Protein AF-A0A7C5X9U1-F1 (afdb_monomer_lite)

Secondary structure (DSSP, 8-state):
---EEEEEESSSTTHHHHHHHHHHSSS--SEEEEEE--SSHHHHHHHHHHHHHTT-EE-

Sequence (59 aa):
MKVSVIIAATSHENLEEVIRRLKNQTKKPCEIIVVDNSQNEKESEKIEKVVKNLGVRYL

pLDDT: mean 95.45, std 3.96, range [74.69, 98.31]

Structure (mmCIF, N/CA/C/O backbone):
data_AF-A0A7C5X9U1-F1
#
_entry.id   AF-A0A7C5X9U1-F1
#
loop_
_atom_site.group_PDB
_atom_site.id
_atom_site.type_symbol
_atom_site.label_atom_id
_atom_site.label_alt_id
_atom_site.label_comp_id
_atom_site.label_asym_id
_atom_site.label_entity_id
_atom_site.label_seq_id
_atom_site.pdbx_PDB_ins_code
_atom_site.Cartn_x
_atom_site.Cartn_y
_atom_site.Cartn_z
_atom_site.occupancy
_atom_site.B_iso_or_equiv
_atom_site.auth_seq_id
_atom_site.auth_comp_id
_atom_site.auth_asym_id
_atom_site.auth_atom_id
_atom_site.pdbx_PDB_model_num
ATOM 1 N N . MET A 1 1 ? -18.136 -6.240 13.912 1.00 74.69 1 MET A N 1
ATOM 2 C CA . MET A 1 1 ? -17.612 -7.080 12.809 1.00 74.69 1 MET A CA 1
ATOM 3 C C . MET A 1 1 ? -16.270 -6.528 12.357 1.00 74.69 1 MET A C 1
ATOM 5 O O . MET A 1 1 ? -16.218 -5.353 11.996 1.00 74.69 1 MET A O 1
ATOM 9 N N . LYS A 1 2 ? -15.205 -7.333 12.435 1.00 86.06 2 LYS A N 1
ATOM 10 C CA . LYS A 1 2 ? -13.879 -6.982 11.903 1.00 86.06 2 LYS A CA 1
ATOM 11 C C . LYS A 1 2 ? -13.915 -7.089 10.376 1.00 86.06 2 LYS A C 1
ATOM 13 O O . LYS A 1 2 ? -14.601 -7.963 9.857 1.00 86.06 2 LYS A O 1
ATOM 18 N N . VAL A 1 3 ? -13.241 -6.176 9.681 1.00 90.62 3 VAL A N 1
ATOM 19 C CA . VAL A 1 3 ? -13.179 -6.145 8.212 1.00 90.62 3 V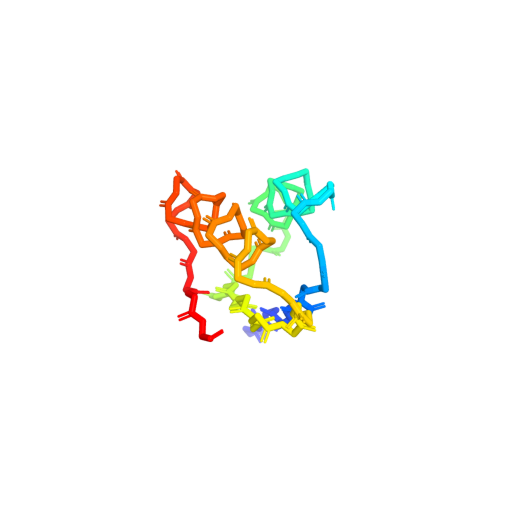AL A CA 1
ATOM 20 C C . VAL A 1 3 ? -11.715 -6.139 7.802 1.00 90.62 3 VAL A C 1
ATOM 22 O O . VAL A 1 3 ? -10.968 -5.284 8.274 1.00 90.62 3 VAL A O 1
ATOM 25 N N . SER A 1 4 ? -11.329 -7.075 6.945 1.00 94.12 4 SER A N 1
ATOM 26 C CA . SER A 1 4 ? -10.030 -7.091 6.271 1.00 94.12 4 SER A CA 1
ATOM 27 C C . SER A 1 4 ? -10.219 -6.573 4.851 1.00 94.12 4 SER A C 1
ATOM 29 O O . SER A 1 4 ? -11.231 -6.877 4.217 1.00 94.12 4 SER A O 1
ATOM 31 N N . VAL A 1 5 ? -9.278 -5.771 4.359 1.00 96.25 5 VAL A N 1
ATOM 32 C CA . VAL A 1 5 ? -9.327 -5.232 2.994 1.00 96.25 5 VAL A CA 1
ATOM 33 C C . VAL A 1 5 ? -8.179 -5.817 2.190 1.00 96.25 5 VAL A C 1
ATOM 35 O O . VAL A 1 5 ? -7.027 -5.687 2.594 1.00 96.25 5 VAL A O 1
ATOM 38 N N . ILE A 1 6 ? -8.504 -6.439 1.059 1.00 97.56 6 ILE A N 1
ATOM 39 C CA . ILE A 1 6 ? -7.533 -6.983 0.109 1.00 97.56 6 ILE A CA 1
ATOM 40 C C . ILE A 1 6 ? -7.553 -6.097 -1.134 1.00 97.56 6 ILE A C 1
ATOM 42 O O . ILE A 1 6 ? -8.616 -5.858 -1.706 1.00 97.56 6 ILE A O 1
ATOM 46 N N . ILE A 1 7 ? -6.386 -5.601 -1.536 1.00 97.44 7 ILE A N 1
ATOM 47 C CA . ILE A 1 7 ? -6.196 -4.774 -2.729 1.00 97.44 7 ILE A CA 1
ATOM 48 C C . ILE A 1 7 ? -5.303 -5.557 -3.686 1.00 97.44 7 ILE A C 1
ATOM 50 O O . ILE A 1 7 ? -4.132 -5.760 -3.390 1.00 97.44 7 ILE A O 1
ATOM 54 N N . ALA A 1 8 ? -5.842 -5.982 -4.826 1.00 97.31 8 ALA A N 1
ATOM 55 C CA . ALA A 1 8 ? -5.033 -6.522 -5.915 1.00 97.31 8 ALA A CA 1
ATOM 56 C C . ALA A 1 8 ? -4.491 -5.348 -6.743 1.00 97.31 8 ALA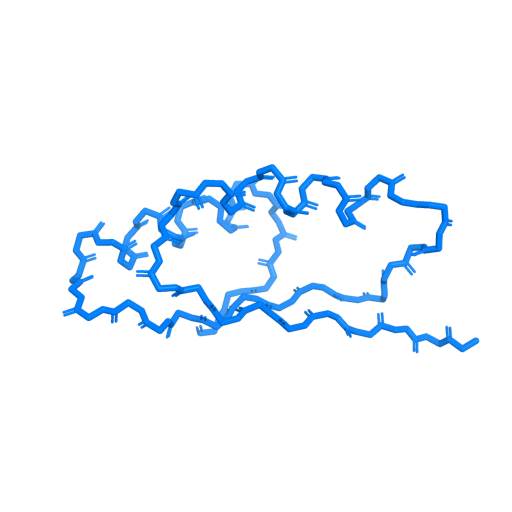 A C 1
ATOM 58 O O . ALA A 1 8 ? -5.241 -4.725 -7.498 1.00 97.31 8 ALA A O 1
ATOM 59 N N . ALA A 1 9 ? -3.219 -4.999 -6.553 1.00 97.12 9 ALA A N 1
ATOM 60 C CA . ALA A 1 9 ? -2.606 -3.833 -7.180 1.00 97.12 9 ALA A CA 1
ATOM 61 C C . ALA A 1 9 ? -1.886 -4.234 -8.470 1.00 97.12 9 ALA A C 1
ATOM 63 O O . ALA A 1 9 ? -0.925 -4.992 -8.439 1.00 97.12 9 ALA A O 1
ATOM 64 N N . THR A 1 10 ? -2.334 -3.711 -9.609 1.00 96.62 10 THR A N 1
ATOM 65 C CA . THR A 1 10 ? -1.653 -3.899 -10.903 1.00 96.62 10 THR A CA 1
ATOM 66 C C . THR A 1 10 ? -0.684 -2.761 -11.232 1.00 96.62 10 THR A C 1
ATOM 68 O O . THR A 1 10 ? 0.144 -2.908 -12.127 1.00 96.62 10 THR A O 1
ATOM 71 N N . SER A 1 11 ? -0.798 -1.626 -10.534 1.00 96.00 11 SER A N 1
ATOM 72 C CA . SER A 1 11 ? 0.100 -0.474 -10.633 1.00 96.00 11 SER A CA 1
ATOM 73 C C . SER A 1 11 ? 0.201 0.260 -9.293 1.00 96.00 11 SER A C 1
ATOM 75 O O . SER A 1 11 ? -0.654 0.123 -8.413 1.00 96.00 11 SER A O 1
ATOM 77 N N . HIS A 1 12 ? 1.255 1.059 -9.142 1.00 96.38 12 HIS A N 1
ATOM 78 C CA . HIS A 1 12 ? 1.451 1.930 -7.976 1.00 96.38 12 HIS A CA 1
ATOM 79 C C . HIS A 1 12 ? 0.553 3.180 -7.980 1.00 96.38 12 HIS A C 1
ATOM 81 O O . HIS A 1 12 ? 0.444 3.870 -6.962 1.00 96.38 12 HIS A O 1
ATOM 87 N N . GLU A 1 13 ? -0.069 3.497 -9.116 1.00 95.69 13 GLU A N 1
ATOM 88 C CA . GLU A 1 13 ? -0.880 4.701 -9.279 1.00 95.69 13 GLU A CA 1
ATOM 89 C C . GLU A 1 13 ? -2.077 4.677 -8.322 1.00 95.69 13 GLU A C 1
ATOM 91 O O . GLU A 1 13 ? -2.810 3.694 -8.230 1.00 95.69 13 GLU A O 1
ATOM 96 N N . ASN A 1 14 ? -2.279 5.769 -7.583 1.00 95.44 14 ASN A N 1
ATOM 97 C CA . ASN A 1 14 ? -3.358 5.953 -6.599 1.00 95.44 14 ASN A CA 1
ATOM 98 C C . ASN A 1 14 ? -3.361 4.979 -5.402 1.00 95.44 14 ASN A C 1
ATOM 100 O O . ASN A 1 14 ? -4.152 5.170 -4.475 1.00 95.44 14 ASN A O 1
ATOM 104 N N . LEU A 1 15 ? -2.471 3.979 -5.357 1.00 97.56 15 LEU A N 1
ATOM 105 C CA . LEU A 1 15 ? -2.411 2.990 -4.276 1.00 97.56 15 LEU A CA 1
ATOM 106 C C . LEU A 1 15 ? -2.220 3.657 -2.908 1.00 97.56 15 LEU A C 1
ATOM 108 O O . LEU A 1 15 ? -2.894 3.314 -1.936 1.00 97.56 15 LEU A O 1
ATOM 112 N N . GLU A 1 16 ? -1.345 4.660 -2.846 1.00 97.81 16 GLU A N 1
ATOM 113 C CA . GLU A 1 16 ? -1.113 5.438 -1.632 1.00 97.81 16 GLU A CA 1
ATOM 114 C C . GLU A 1 16 ? -2.385 6.149 -1.149 1.00 97.81 16 GLU A C 1
ATOM 116 O O . GLU A 1 16 ? -2.718 6.097 0.038 1.00 97.81 16 GLU A O 1
ATOM 121 N N . GLU A 1 17 ? -3.121 6.787 -2.058 1.00 97.81 17 GLU A N 1
ATOM 122 C CA . GLU A 1 17 ? -4.355 7.492 -1.725 1.00 97.81 17 GLU A CA 1
ATOM 123 C C . GLU A 1 17 ? -5.429 6.525 -1.214 1.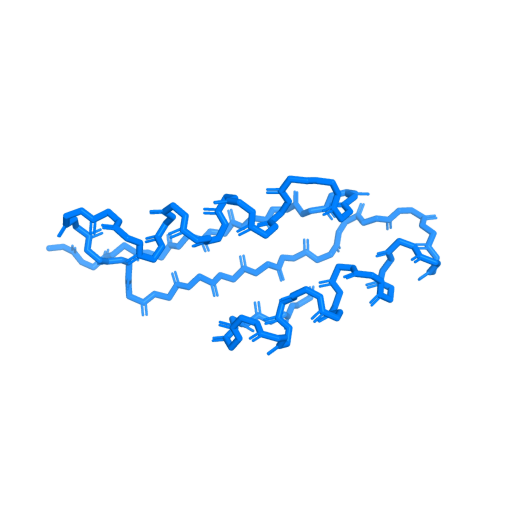00 97.81 17 GLU A C 1
ATOM 125 O O . GLU A 1 17 ? -6.062 6.790 -0.187 1.00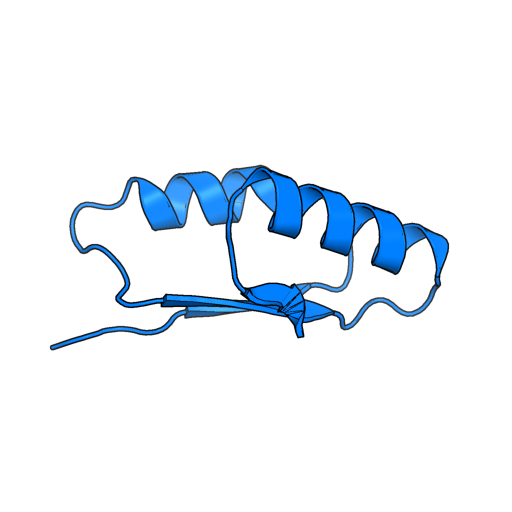 97.81 17 GLU A O 1
ATOM 130 N N . VAL A 1 18 ? -5.598 5.380 -1.882 1.00 97.12 18 VAL A N 1
ATOM 131 C CA . VAL A 1 18 ? -6.542 4.330 -1.475 1.00 97.12 18 VAL A CA 1
ATOM 132 C C . VAL A 1 18 ? -6.212 3.834 -0.069 1.00 97.12 18 VAL A C 1
ATOM 134 O O . VAL A 1 18 ? -7.085 3.827 0.802 1.00 97.12 18 VAL A O 1
ATOM 137 N N . ILE A 1 19 ? -4.948 3.491 0.197 1.00 97.25 19 ILE A N 1
ATOM 138 C CA . ILE A 1 19 ? -4.508 3.033 1.520 1.00 97.25 19 ILE A CA 1
ATOM 139 C C . ILE A 1 19 ? -4.745 4.119 2.579 1.00 97.25 19 ILE A C 1
ATOM 141 O O . ILE A 1 19 ? -5.273 3.823 3.654 1.00 97.25 19 ILE A O 1
ATOM 145 N N . ARG A 1 20 ? -4.409 5.384 2.293 1.00 96.56 20 ARG A N 1
ATOM 146 C CA . ARG A 1 20 ? -4.639 6.507 3.219 1.00 96.56 20 ARG A CA 1
ATOM 147 C C . ARG A 1 20 ? -6.127 6.685 3.533 1.00 96.56 20 ARG A C 1
ATOM 149 O O . ARG A 1 20 ? -6.488 6.837 4.700 1.00 96.56 20 ARG A O 1
ATOM 156 N N . ARG A 1 21 ? -7.007 6.603 2.531 1.00 96.12 21 ARG A N 1
ATOM 157 C CA . ARG A 1 21 ? -8.468 6.665 2.725 1.00 96.12 21 ARG A CA 1
ATOM 158 C C . ARG A 1 21 ? -8.977 5.506 3.581 1.00 96.12 21 ARG A C 1
ATOM 160 O O . ARG A 1 21 ? -9.722 5.734 4.534 1.00 96.12 21 ARG A O 1
ATOM 167 N N . LEU A 1 22 ? -8.518 4.284 3.312 1.00 95.62 22 LEU A N 1
ATOM 168 C CA . LEU A 1 22 ? -8.875 3.096 4.093 1.00 95.62 22 LEU A CA 1
ATOM 169 C C . LEU A 1 22 ? -8.383 3.167 5.539 1.00 95.62 22 LEU A C 1
ATOM 171 O O . LEU A 1 22 ? -9.059 2.673 6.440 1.00 95.62 22 LEU A O 1
ATOM 175 N N . LYS A 1 23 ? -7.237 3.800 5.791 1.00 94.00 23 LYS A N 1
ATOM 176 C CA . LYS A 1 23 ? -6.768 4.068 7.154 1.00 94.00 23 LYS A CA 1
ATOM 177 C C . LYS A 1 23 ? -7.590 5.146 7.852 1.00 94.00 23 LYS A C 1
ATOM 179 O O . LYS A 1 23 ? -7.803 5.058 9.061 1.00 94.00 23 LYS A O 1
ATOM 184 N N . ASN A 1 24 ? -8.089 6.135 7.115 1.00 94.00 24 ASN A N 1
ATOM 185 C CA . ASN A 1 24 ? -8.781 7.297 7.676 1.00 94.00 24 ASN A CA 1
ATOM 186 C C . ASN A 1 24 ? -10.296 7.133 7.835 1.00 94.00 24 ASN A C 1
ATOM 188 O O . ASN A 1 24 ? -10.891 7.888 8.597 1.00 94.00 24 ASN A O 1
ATOM 192 N N . GLN A 1 25 ? -10.912 6.120 7.230 1.00 91.06 25 GLN A N 1
ATOM 193 C CA . GLN A 1 25 ? -12.349 5.863 7.365 1.00 91.06 25 GLN A CA 1
ATOM 194 C C . GLN A 1 25 ? -12.811 5.698 8.830 1.00 91.06 25 GLN A C 1
ATOM 196 O O . GLN A 1 25 ? -12.034 5.309 9.708 1.00 91.06 25 GLN A O 1
ATOM 201 N N . THR A 1 26 ? -14.097 5.946 9.091 1.00 92.88 26 THR A N 1
ATOM 202 C CA . THR A 1 26 ? -14.704 5.837 10.430 1.00 92.88 26 THR A CA 1
ATOM 203 C C . THR A 1 26 ? -14.676 4.402 10.962 1.00 92.88 26 THR A C 1
ATOM 205 O O . THR A 1 26 ? -14.386 4.173 12.134 1.00 92.88 26 THR A O 1
ATOM 208 N N . LYS A 1 27 ? -14.919 3.411 10.095 1.00 90.06 27 LYS A N 1
ATOM 209 C CA . LYS A 1 27 ? -14.839 1.989 10.443 1.00 90.06 27 LYS A CA 1
ATOM 210 C C . LYS A 1 27 ? -13.453 1.442 10.121 1.00 90.06 27 LYS A C 1
ATOM 212 O O . LYS A 1 27 ? -13.199 1.019 8.998 1.00 90.06 27 LYS A O 1
ATOM 217 N N . LYS A 1 28 ? -12.553 1.449 11.104 1.00 88.44 28 LYS A N 1
ATOM 218 C CA . LYS A 1 28 ? -11.169 1.013 10.885 1.00 88.44 28 LYS A CA 1
ATOM 219 C C . LYS A 1 28 ? -11.109 -0.459 10.445 1.00 88.44 28 LYS A C 1
ATOM 221 O O . LYS A 1 28 ? -11.723 -1.307 11.102 1.00 88.44 28 LYS A O 1
ATOM 226 N N . PRO A 1 29 ? -10.393 -0.771 9.351 1.00 87.00 29 PRO A N 1
ATOM 227 C CA . PRO A 1 29 ? -10.144 -2.149 8.975 1.00 87.00 29 PRO A CA 1
ATOM 228 C C . PRO A 1 29 ? -9.225 -2.790 10.020 1.00 87.00 29 PRO A C 1
ATOM 230 O O . PRO A 1 29 ? -8.391 -2.119 10.627 1.00 87.00 29 PRO A O 1
ATOM 233 N N . CYS A 1 30 ? -9.398 -4.089 10.244 1.00 89.00 30 CYS A N 1
ATOM 234 C CA . CYS A 1 30 ? -8.515 -4.872 11.105 1.00 89.00 30 CYS A CA 1
ATOM 235 C C . CYS A 1 30 ? -7.130 -5.022 10.467 1.00 89.00 30 CYS A C 1
ATOM 237 O O . CYS A 1 30 ? -6.121 -4.980 11.161 1.00 89.00 30 CYS A O 1
ATOM 239 N N . GLU A 1 31 ? -7.101 -5.176 9.145 1.00 94.75 31 GLU A N 1
ATOM 240 C CA . GLU A 1 31 ? -5.890 -5.259 8.342 1.00 94.75 31 GLU A CA 1
ATOM 241 C C . GLU A 1 31 ? -6.166 -4.751 6.925 1.00 94.75 31 GLU A C 1
ATOM 243 O O . GLU A 1 31 ? -7.295 -4.802 6.423 1.00 94.75 31 GLU A O 1
ATOM 248 N N . ILE A 1 32 ? -5.106 -4.270 6.287 1.00 97.56 32 ILE A N 1
ATOM 249 C CA . ILE A 1 32 ? -5.067 -3.996 4.856 1.00 97.56 32 ILE A CA 1
ATOM 250 C C . ILE A 1 32 ? -3.962 -4.894 4.303 1.00 97.56 32 ILE A C 1
ATOM 252 O O . ILE A 1 32 ? -2.871 -4.959 4.877 1.00 97.56 32 ILE A O 1
ATOM 256 N N . ILE A 1 33 ? -4.265 -5.604 3.226 1.00 98.19 33 ILE A N 1
ATOM 257 C CA . ILE A 1 33 ? -3.347 -6.496 2.529 1.00 98.19 33 ILE A CA 1
ATOM 258 C C . ILE A 1 33 ? -3.315 -6.046 1.077 1.00 98.19 33 ILE A C 1
ATOM 260 O O . ILE A 1 33 ? -4.360 -5.946 0.434 1.00 98.19 33 ILE A O 1
ATOM 264 N N . VAL A 1 34 ? -2.125 -5.761 0.569 1.00 98.25 34 VAL A N 1
ATOM 265 C CA . VAL A 1 34 ? -1.907 -5.493 -0.850 1.00 98.2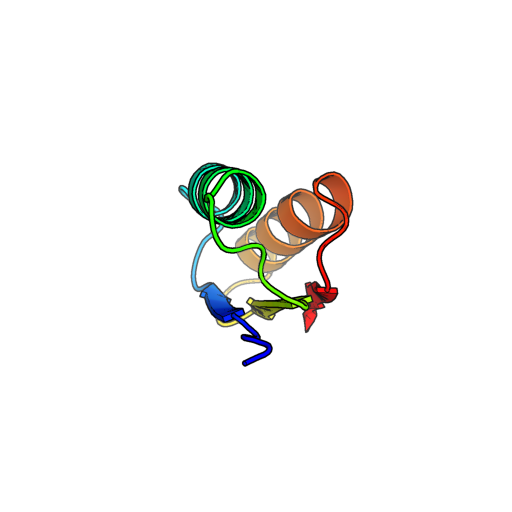5 34 VAL A CA 1
ATOM 266 C C . VAL A 1 34 ? -1.267 -6.726 -1.455 1.00 98.25 34 VAL A C 1
ATOM 268 O O . VAL A 1 34 ? -0.231 -7.162 -0.967 1.00 98.25 34 VAL A O 1
ATOM 271 N N . VAL A 1 35 ? -1.920 -7.276 -2.472 1.00 98.12 35 VAL A N 1
ATOM 272 C CA . VAL A 1 35 ? -1.403 -8.363 -3.299 1.00 98.12 35 VAL A CA 1
ATOM 273 C C . VAL A 1 35 ? -0.874 -7.735 -4.578 1.00 98.12 35 VAL A C 1
ATOM 275 O O . VAL A 1 35 ? -1.641 -7.081 -5.297 1.00 98.12 35 VAL A O 1
ATOM 278 N N . ASP A 1 36 ? 0.413 -7.905 -4.848 1.00 97.69 36 ASP A N 1
ATOM 279 C CA . ASP A 1 36 ? 1.000 -7.471 -6.107 1.00 97.69 36 ASP A CA 1
ATOM 280 C C . ASP A 1 36 ? 0.499 -8.349 -7.260 1.00 97.69 36 ASP A C 1
ATOM 282 O O . ASP A 1 36 ? 0.681 -9.564 -7.290 1.00 97.69 36 ASP A O 1
ATOM 286 N N . ASN A 1 37 ? -0.179 -7.710 -8.207 1.00 97.25 37 ASN A N 1
ATOM 287 C CA . ASN A 1 37 ? -0.670 -8.310 -9.441 1.00 97.25 37 ASN A CA 1
ATOM 288 C C . ASN A 1 37 ? -0.115 -7.567 -10.671 1.00 97.25 37 ASN A C 1
ATOM 290 O O . ASN A 1 37 ? -0.695 -7.607 -11.763 1.00 97.25 37 ASN A O 1
ATOM 294 N N . SER A 1 38 ? 0.977 -6.820 -10.492 1.00 96.75 38 SER A N 1
ATOM 295 C CA . SER A 1 38 ? 1.675 -6.146 -11.577 1.00 96.75 38 SER A CA 1
ATOM 296 C C . SER A 1 38 ? 2.342 -7.162 -12.506 1.00 96.75 38 SER A C 1
ATOM 298 O O . SER A 1 38 ? 2.743 -8.254 -12.115 1.00 96.75 38 SER A O 1
ATOM 300 N N . GLN A 1 39 ? 2.429 -6.809 -13.788 1.00 94.81 39 GLN A N 1
ATOM 301 C CA . GLN A 1 39 ? 3.012 -7.674 -14.823 1.00 94.81 39 GLN A CA 1
ATOM 302 C C . GLN A 1 39 ? 4.481 -7.326 -15.119 1.00 94.81 39 GLN A C 1
ATOM 304 O O . GLN A 1 39 ? 5.048 -7.811 -16.095 1.00 94.81 39 GLN A O 1
ATOM 309 N N . ASN A 1 40 ? 5.098 -6.432 -14.335 1.00 95.25 40 ASN A N 1
ATOM 310 C CA . ASN A 1 40 ? 6.496 -6.051 -14.511 1.00 95.25 40 ASN A CA 1
ATOM 311 C C . ASN A 1 40 ? 7.158 -5.649 -13.185 1.00 95.25 40 ASN A C 1
ATOM 313 O O . ASN A 1 40 ? 6.533 -5.047 -12.315 1.00 95.25 40 ASN A O 1
ATOM 317 N N . GLU A 1 41 ? 8.456 -5.924 -13.088 1.00 96.44 41 GLU A N 1
ATOM 318 C CA . GLU A 1 41 ? 9.262 -5.743 -11.875 1.00 96.44 41 GLU A CA 1
ATOM 319 C C . GLU A 1 41 ? 9.350 -4.279 -11.414 1.00 96.44 41 GLU A C 1
ATOM 321 O O . GLU A 1 41 ? 9.258 -3.994 -10.225 1.00 96.44 41 GLU A O 1
ATOM 326 N N . LYS A 1 42 ? 9.426 -3.320 -12.349 1.00 97.19 42 LYS A N 1
ATOM 327 C CA . LYS A 1 42 ? 9.484 -1.887 -12.006 1.00 97.19 42 LYS A CA 1
ATOM 328 C C . LYS A 1 42 ? 8.221 -1.400 -11.297 1.00 97.19 42 LYS A C 1
ATOM 330 O O . LYS A 1 42 ? 8.298 -0.486 -10.481 1.00 97.19 42 LYS A O 1
ATOM 335 N N . GLU A 1 43 ? 7.057 -1.944 -11.641 1.00 97.00 43 GLU A N 1
ATOM 336 C CA . GLU A 1 43 ? 5.806 -1.629 -10.952 1.00 97.00 43 GLU A CA 1
ATOM 337 C C . GLU A 1 43 ? 5.726 -2.338 -9.601 1.00 97.00 43 GLU A C 1
ATOM 339 O O . GLU A 1 43 ? 5.379 -1.685 -8.617 1.00 97.00 43 GLU A O 1
ATOM 344 N N . SER A 1 44 ? 6.148 -3.603 -9.532 1.00 97.88 44 SER A N 1
ATOM 345 C CA . SER A 1 44 ? 6.267 -4.364 -8.282 1.00 97.88 44 SER A CA 1
ATOM 346 C C . SER A 1 44 ? 7.086 -3.611 -7.226 1.00 97.88 44 SER A C 1
ATOM 348 O O . SER A 1 44 ? 6.598 -3.339 -6.128 1.00 97.88 44 SER A O 1
ATOM 350 N N . GLU A 1 45 ? 8.281 -3.128 -7.587 1.00 98.12 45 GLU A N 1
ATOM 351 C CA . GLU A 1 45 ? 9.148 -2.351 -6.689 1.00 98.12 45 GLU A CA 1
ATOM 352 C C . GLU A 1 45 ? 8.466 -1.081 -6.156 1.00 98.12 45 GLU A C 1
ATOM 354 O O . GLU A 1 45 ? 8.601 -0.719 -4.981 1.00 98.12 45 GLU A O 1
ATOM 359 N N . LYS A 1 46 ? 7.718 -0.374 -7.012 1.00 98.19 46 LYS A N 1
ATOM 360 C CA . LYS A 1 46 ? 7.004 0.846 -6.613 1.00 98.19 46 LYS A CA 1
ATOM 361 C C . LYS A 1 46 ? 5.824 0.536 -5.698 1.00 98.19 46 LYS A C 1
ATOM 363 O O . LYS A 1 46 ? 5.633 1.258 -4.717 1.00 98.19 46 LYS A O 1
ATOM 368 N N . ILE A 1 47 ? 5.051 -0.509 -5.998 1.00 98.31 47 ILE A N 1
ATOM 369 C CA . ILE A 1 47 ? 3.949 -0.980 -5.149 1.00 98.31 47 ILE A CA 1
ATOM 370 C C . ILE A 1 47 ? 4.513 -1.356 -3.779 1.00 98.31 47 ILE A C 1
ATOM 372 O O . ILE A 1 47 ? 4.052 -0.825 -2.767 1.00 98.31 47 ILE A O 1
ATOM 376 N N . GLU A 1 48 ? 5.555 -2.188 -3.733 1.00 98.25 48 GLU A N 1
ATOM 377 C CA . GLU A 1 48 ? 6.178 -2.616 -2.483 1.00 98.25 48 GLU A CA 1
ATOM 378 C C . GLU A 1 48 ? 6.676 -1.411 -1.668 1.00 98.25 48 GLU A C 1
ATOM 380 O O . GLU A 1 48 ? 6.419 -1.320 -0.463 1.00 98.25 48 GLU A O 1
ATOM 385 N N . LYS A 1 49 ? 7.316 -0.431 -2.320 1.00 98.25 49 LYS A N 1
ATOM 386 C CA . LYS A 1 49 ? 7.771 0.807 -1.672 1.00 98.25 49 LYS A CA 1
ATOM 387 C C . LYS A 1 49 ? 6.617 1.595 -1.048 1.00 98.25 49 LYS A C 1
ATOM 389 O O . LYS A 1 49 ? 6.734 2.030 0.098 1.00 98.25 49 LYS A O 1
ATOM 394 N N . VAL A 1 50 ? 5.506 1.773 -1.766 1.00 98.12 50 VAL A N 1
ATOM 395 C CA . VAL A 1 50 ? 4.308 2.457 -1.242 1.00 98.12 50 VAL A CA 1
ATOM 396 C C . VAL A 1 50 ? 3.744 1.708 -0.033 1.00 98.12 50 VAL A C 1
ATOM 398 O O . VAL A 1 50 ? 3.461 2.316 1.002 1.00 98.12 50 VAL A O 1
ATOM 401 N N . VAL A 1 51 ? 3.620 0.385 -0.135 1.00 97.56 51 VAL A N 1
ATOM 402 C CA . VAL A 1 51 ? 3.036 -0.469 0.908 1.00 97.56 51 VAL A CA 1
ATOM 403 C C . VAL A 1 51 ? 3.897 -0.480 2.174 1.00 97.56 51 VAL A C 1
ATOM 405 O O . VAL A 1 51 ? 3.365 -0.287 3.272 1.00 97.56 51 VAL A O 1
ATOM 408 N N . LYS A 1 52 ? 5.225 -0.605 2.030 1.00 97.31 52 LYS A N 1
ATOM 409 C CA . LYS A 1 52 ? 6.190 -0.527 3.140 1.00 97.31 52 LYS A CA 1
ATOM 410 C C . LYS A 1 52 ? 6.156 0.836 3.829 1.00 97.31 52 LYS A C 1
ATOM 412 O O . LYS A 1 52 ? 6.047 0.884 5.053 1.00 97.31 52 LYS A O 1
ATOM 417 N N . ASN A 1 53 ? 6.165 1.932 3.066 1.00 97.88 53 ASN A N 1
ATOM 418 C CA . ASN A 1 53 ? 6.099 3.294 3.617 1.00 97.88 53 ASN A CA 1
ATOM 419 C C . ASN A 1 53 ? 4.831 3.534 4.442 1.00 97.88 53 ASN A C 1
ATOM 421 O O . ASN A 1 53 ? 4.842 4.292 5.410 1.00 97.88 53 ASN A O 1
ATOM 425 N N . LEU A 1 54 ? 3.730 2.886 4.062 1.00 96.88 54 LEU A N 1
ATOM 426 C CA . LEU A 1 54 ? 2.460 3.003 4.760 1.00 96.88 54 LEU A CA 1
ATOM 427 C C . LEU A 1 54 ? 2.284 1.939 5.846 1.00 96.88 54 LEU A C 1
ATOM 429 O O . LEU A 1 54 ? 1.251 1.963 6.505 1.00 96.88 54 LEU A O 1
ATOM 433 N N . GLY A 1 5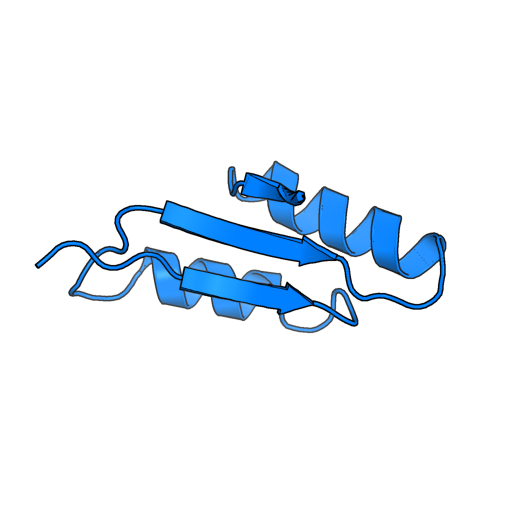5 ? 3.236 1.034 6.086 1.00 96.25 55 GLY A N 1
ATOM 434 C CA . GLY A 1 55 ? 3.127 0.007 7.130 1.00 96.25 55 GLY A CA 1
ATOM 435 C C . GLY A 1 55 ? 1.921 -0.914 6.929 1.00 96.25 55 GLY A C 1
ATOM 436 O O . GLY A 1 55 ? 1.150 -1.152 7.859 1.00 96.25 55 GLY A O 1
ATOM 437 N N . VAL A 1 56 ? 1.700 -1.342 5.688 1.00 96.44 56 VAL A N 1
ATOM 438 C CA . VAL A 1 56 ? 0.628 -2.257 5.280 1.00 96.44 56 VAL A CA 1
ATOM 439 C C . VAL A 1 56 ? 1.244 -3.604 4.895 1.00 96.44 56 VAL A C 1
ATOM 441 O O . VAL A 1 56 ? 2.424 -3.673 4.553 1.00 96.44 56 VAL A O 1
ATOM 444 N N . ARG A 1 57 ? 0.477 -4.696 4.986 1.00 97.19 57 ARG A N 1
ATOM 445 C CA . ARG A 1 57 ? 0.970 -6.019 4.596 1.00 97.19 57 ARG A CA 1
ATOM 446 C C . ARG A 1 57 ? 1.071 -6.109 3.072 1.00 97.19 57 ARG A C 1
ATOM 448 O O . ARG A 1 57 ? 0.089 -5.843 2.385 1.00 97.19 57 ARG A O 1
ATOM 455 N N . TYR A 1 58 ? 2.240 -6.509 2.588 1.00 97.31 58 TYR A N 1
ATOM 456 C CA . TYR A 1 58 ? 2.525 -6.794 1.184 1.00 97.31 58 TYR A CA 1
ATOM 457 C C . TYR A 1 58 ? 2.565 -8.311 0.969 1.00 97.31 58 TYR A C 1
ATOM 459 O O . TYR A 1 58 ? 3.131 -9.014 1.815 1.00 97.31 58 TYR A O 1
ATOM 467 N N . LEU A 1 59 ? 1.941 -8.797 -0.105 1.00 95.06 59 LEU A N 1
ATOM 468 C CA . LEU A 1 59 ? 1.933 -10.192 -0.551 1.00 95.06 59 LEU A CA 1
ATOM 469 C C . LEU A 1 59 ? 2.207 -10.280 -2.050 1.00 95.06 59 LEU A C 1
ATOM 471 O O . LEU A 1 59 ? 1.701 -9.401 -2.783 1.00 95.06 59 LEU A O 1
#

Foldseek 3Di:
DAAEAEAADQALPCLLVVLVCQCPDPRHHPAYEYEHPHPDDVRVVSNVVSCVVSVHHYD

Radius of gyration: 11.22 Å; chains: 1; bounding box: 27×18×28 Å